Protein AF-A0A5E6SME4-F1 (afdb_monomer_lite)

Organism: Pseudomonas fluorescens (NCBI:txid294)

Sequence (102 aa):
MFGFFWVFVPAALVLAIKGPELFGLLPVALCAAGNSRSGLFEQAAQLEPFAILALSAAALAPLLGLTLFWAPLPFKVLPVTRWSYWFYPGHLVALLGICNLM

Structure (mmCIF, N/CA/C/O backbone):
data_AF-A0A5E6SME4-F1
#
_entry.id   AF-A0A5E6SME4-F1
#
loop_
_atom_site.group_PDB
_atom_site.id
_atom_site.type_symbol
_atom_site.label_atom_id
_atom_site.label_alt_id
_atom_site.label_comp_id
_atom_site.label_asym_id
_atom_site.label_entity_id
_atom_site.label_seq_id
_atom_site.pdbx_PDB_ins_code
_atom_site.Cartn_x
_atom_site.Cartn_y
_atom_site.Cartn_z
_atom_site.occupancy
_atom_site.B_iso_or_equiv
_atom_site.auth_seq_id
_atom_site.auth_comp_id
_atom_site.auth_asym_id
_atom_site.auth_atom_id
_atom_site.pdbx_PDB_model_num
ATOM 1 N N . MET A 1 1 ? 0.646 -12.323 -13.271 1.00 51.66 1 MET A N 1
ATOM 2 C CA . MET A 1 1 ? -0.364 -13.141 -12.556 1.00 51.66 1 MET A CA 1
ATOM 3 C C . MET A 1 1 ? 0.114 -13.334 -11.128 1.00 51.66 1 MET A C 1
ATOM 5 O O . MET A 1 1 ? 1.319 -13.476 -10.959 1.00 51.66 1 MET A O 1
ATOM 9 N N . PHE A 1 2 ? -0.777 -13.254 -10.135 1.00 60.34 2 PHE A N 1
AT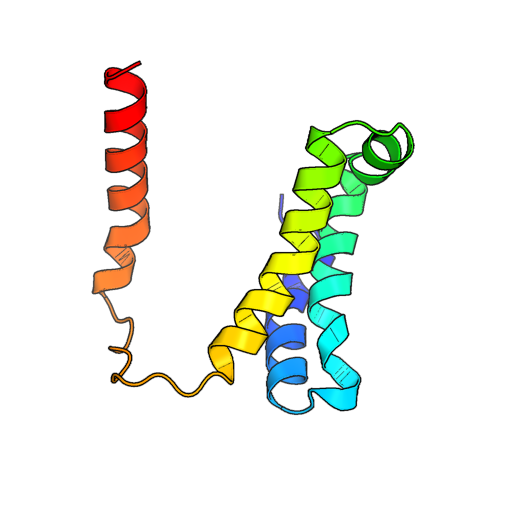OM 10 C CA . PHE A 1 2 ? -0.445 -13.269 -8.702 1.00 60.34 2 PHE A CA 1
ATOM 11 C C . PHE A 1 2 ? 0.489 -14.437 -8.349 1.00 60.34 2 PHE A C 1
ATOM 13 O O . PHE A 1 2 ? 0.070 -15.583 -8.233 1.00 60.34 2 PHE A O 1
ATOM 20 N N . GLY A 1 3 ? 1.787 -14.148 -8.262 1.00 69.50 3 GLY A N 1
ATOM 21 C CA . GLY A 1 3 ? 2.807 -15.110 -7.860 1.00 69.50 3 GLY A CA 1
ATOM 22 C C . GLY A 1 3 ? 2.699 -15.478 -6.380 1.00 69.50 3 GLY A C 1
ATOM 23 O O . GLY A 1 3 ? 2.014 -14.811 -5.611 1.00 69.50 3 GLY A O 1
ATOM 24 N N . PHE A 1 4 ? 3.439 -16.510 -5.978 1.00 81.12 4 PHE A N 1
ATOM 25 C CA . PHE A 1 4 ? 3.467 -17.056 -4.615 1.00 81.12 4 PHE A CA 1
ATOM 26 C C . PHE A 1 4 ? 3.537 -15.987 -3.506 1.00 81.12 4 PHE A C 1
ATOM 28 O O . PHE A 1 4 ? 2.784 -16.058 -2.541 1.00 81.12 4 PHE A O 1
ATOM 35 N N . PHE A 1 5 ? 4.366 -14.951 -3.674 1.00 82.88 5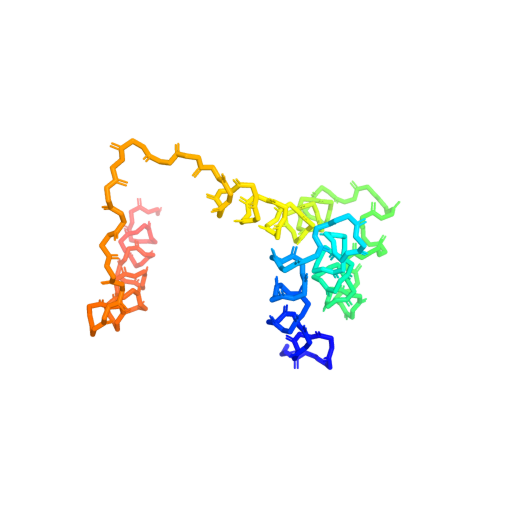 PHE A N 1
ATOM 36 C CA . PHE A 1 5 ? 4.520 -13.866 -2.695 1.00 82.88 5 PHE A CA 1
ATOM 37 C C . PHE A 1 5 ? 3.231 -13.082 -2.422 1.00 82.88 5 PHE A C 1
ATOM 39 O O . PHE A 1 5 ? 2.975 -12.695 -1.284 1.00 82.88 5 PHE A O 1
ATOM 46 N N . TRP A 1 6 ? 2.390 -12.889 -3.441 1.00 84.06 6 TRP A N 1
ATOM 47 C CA . TRP A 1 6 ? 1.172 -12.083 -3.336 1.00 84.06 6 TRP A CA 1
ATOM 48 C C . TRP A 1 6 ? 0.130 -12.708 -2.402 1.00 84.06 6 TRP A C 1
ATOM 50 O O . TRP A 1 6 ? -0.655 -11.986 -1.793 1.00 84.06 6 TRP A O 1
ATOM 60 N N . VAL A 1 7 ? 0.164 -14.033 -2.225 1.00 90.25 7 VAL A N 1
ATOM 61 C CA . VAL A 1 7 ? -0.733 -14.766 -1.317 1.00 90.25 7 VAL A CA 1
ATOM 62 C C . VAL A 1 7 ? -0.466 -14.416 0.151 1.00 90.25 7 VAL A C 1
ATOM 64 O O . VAL A 1 7 ? -1.385 -14.430 0.965 1.00 90.25 7 VAL A O 1
ATOM 67 N N . PHE A 1 8 ? 0.772 -14.053 0.496 1.00 92.25 8 PHE A N 1
ATOM 68 C CA . PHE A 1 8 ? 1.166 -13.751 1.875 1.00 92.25 8 PHE A CA 1
ATOM 69 C C . PHE A 1 8 ? 0.977 -12.285 2.262 1.00 92.25 8 PHE A C 1
ATOM 71 O O . PHE A 1 8 ? 1.016 -11.965 3.449 1.00 92.25 8 PHE A O 1
ATOM 78 N N . VAL A 1 9 ? 0.741 -11.393 1.294 1.00 91.88 9 VAL A N 1
ATOM 79 C CA . VAL A 1 9 ? 0.592 -9.951 1.547 1.00 91.88 9 VAL A CA 1
ATOM 80 C C . VAL A 1 9 ? -0.526 -9.647 2.560 1.00 91.88 9 VAL A C 1
ATOM 82 O O . VAL A 1 9 ? -0.257 -8.897 3.500 1.00 91.88 9 VAL A O 1
ATOM 85 N N . PRO A 1 10 ? -1.736 -10.246 2.482 1.00 92.19 10 PRO A N 1
ATOM 86 C CA . PRO A 1 10 ? -2.780 -9.998 3.479 1.00 92.19 10 PRO A CA 1
ATOM 87 C C . PRO A 1 10 ? -2.374 -10.439 4.891 1.00 92.19 10 PRO A C 1
ATOM 89 O O . PRO A 1 10 ? -2.618 -9.723 5.860 1.00 92.19 10 PRO A O 1
ATOM 92 N N . ALA A 1 11 ? -1.715 -11.596 5.013 1.00 94.94 11 ALA A N 1
ATOM 93 C CA . ALA A 1 11 ? -1.240 -12.101 6.298 1.00 94.94 11 ALA A CA 1
ATOM 94 C C . ALA A 1 11 ? -0.154 -11.189 6.890 1.00 94.94 11 ALA A C 1
ATOM 96 O O . ALA A 1 11 ? -0.216 -10.841 8.068 1.00 94.94 11 ALA A O 1
ATOM 97 N N . ALA A 1 12 ? 0.794 -10.742 6.064 1.00 95.06 12 ALA A N 1
ATOM 98 C CA . ALA A 1 12 ? 1.832 -9.804 6.470 1.00 95.06 12 ALA A CA 1
ATOM 99 C C . ALA A 1 12 ? 1.262 -8.457 6.924 1.00 95.06 12 ALA A C 1
ATOM 101 O O . ALA A 1 12 ? 1.744 -7.901 7.907 1.00 95.06 12 ALA A O 1
ATOM 102 N N . LEU A 1 13 ? 0.211 -7.960 6.266 1.00 95.19 13 LEU A N 1
ATOM 103 C CA . LEU A 1 13 ? -0.460 -6.730 6.678 1.00 95.19 13 LEU A CA 1
ATOM 104 C C . LEU A 1 13 ? -1.123 -6.882 8.056 1.00 95.19 13 LEU A C 1
ATOM 106 O O . LEU A 1 13 ? -0.975 -6.010 8.906 1.00 95.19 13 LEU A O 1
ATOM 110 N N . VAL A 1 14 ? -1.800 -8.007 8.317 1.00 95.56 14 VAL A N 1
ATOM 111 C CA . VAL A 1 14 ? -2.392 -8.284 9.640 1.00 95.56 14 VAL A CA 1
ATOM 112 C C . VAL A 1 14 ? -1.316 -8.375 10.726 1.00 95.56 14 VAL A C 1
ATOM 114 O O . VAL A 1 14 ? -1.518 -7.860 11.827 1.00 95.56 14 VAL A O 1
ATOM 117 N N . LEU A 1 15 ? -0.173 -9.000 10.428 1.00 96.44 15 LEU A N 1
ATOM 118 C CA . LEU A 1 15 ? 0.967 -9.047 11.347 1.00 96.44 15 LEU A CA 1
ATOM 119 C C . LEU A 1 15 ? 1.534 -7.648 11.611 1.00 96.44 15 LEU A C 1
ATOM 121 O O . LEU A 1 15 ? 1.754 -7.304 12.769 1.00 96.44 15 LEU A O 1
ATOM 125 N N . ALA A 1 16 ? 1.697 -6.827 10.571 1.00 96.12 16 ALA A N 1
ATOM 126 C CA . ALA A 1 16 ? 2.159 -5.445 10.692 1.00 96.12 16 ALA A CA 1
ATOM 127 C C . ALA A 1 16 ? 1.206 -4.588 11.537 1.00 96.12 16 ALA A C 1
ATOM 129 O O . ALA A 1 16 ? 1.667 -3.830 12.382 1.00 96.12 16 ALA A O 1
ATOM 130 N N . ILE A 1 17 ? -0.111 -4.760 11.378 1.00 95.06 17 ILE A N 1
ATOM 131 C CA . ILE A 1 17 ? -1.126 -4.065 12.184 1.00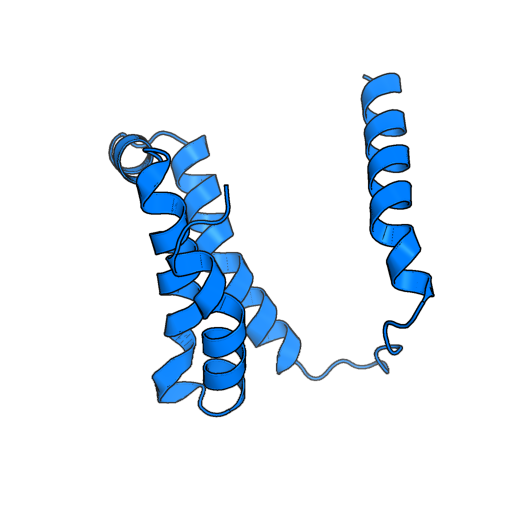 95.06 17 ILE A CA 1
ATOM 132 C C . ILE A 1 17 ? -1.024 -4.440 13.670 1.00 95.06 17 ILE A C 1
ATOM 134 O O . ILE A 1 17 ? -1.142 -3.572 14.533 1.00 95.06 17 ILE A O 1
ATOM 138 N N . LYS A 1 18 ? -0.827 -5.730 13.978 1.00 94.75 18 LYS A N 1
ATOM 139 C CA . LYS A 1 18 ? -0.778 -6.239 15.362 1.00 94.75 18 LYS A CA 1
ATOM 140 C C . LYS A 1 18 ? 0.577 -6.040 16.048 1.00 94.75 18 LYS A C 1
ATOM 142 O O . LYS A 1 18 ? 0.619 -5.973 17.271 1.00 94.75 18 LYS A O 1
ATOM 147 N N . GLY A 1 19 ? 1.666 -5.991 15.285 1.00 93.50 19 GLY A N 1
ATOM 148 C CA . GLY A 1 19 ? 3.040 -5.917 15.782 1.00 93.50 19 GLY A CA 1
ATOM 149 C C . GLY A 1 19 ? 3.926 -5.063 14.871 1.00 93.50 19 GLY A C 1
ATOM 150 O O . GLY A 1 19 ? 4.795 -5.620 14.194 1.00 93.50 19 GLY A O 1
ATOM 151 N N . PRO A 1 20 ? 3.724 -3.734 14.836 1.00 90.81 20 PRO A N 1
ATOM 152 C CA . PRO A 1 20 ? 4.382 -2.835 13.884 1.00 90.81 20 PRO A CA 1
ATOM 153 C C . PRO A 1 20 ? 5.910 -2.843 13.976 1.00 90.81 20 PRO A C 1
ATOM 155 O O . PRO A 1 20 ? 6.573 -2.871 12.943 1.00 90.81 20 PRO A O 1
ATOM 158 N N . GLU A 1 21 ? 6.457 -2.894 15.192 1.00 90.62 21 GLU A N 1
ATOM 159 C CA . GLU A 1 21 ? 7.904 -2.877 15.463 1.00 90.62 21 GLU A CA 1
ATOM 160 C C . GLU A 1 21 ? 8.657 -4.011 14.747 1.00 90.62 21 GLU A C 1
ATOM 162 O O . GLU A 1 21 ? 9.765 -3.819 14.255 1.00 90.62 21 GLU A O 1
ATOM 167 N N . LEU A 1 22 ? 8.047 -5.200 14.662 1.00 91.38 22 LEU A N 1
ATOM 168 C CA . LEU A 1 22 ? 8.686 -6.391 14.098 1.00 91.38 22 LEU A CA 1
ATOM 169 C C . LEU A 1 22 ? 8.260 -6.660 12.651 1.00 91.38 22 LEU A C 1
ATOM 171 O O . LEU A 1 22 ? 9.060 -7.120 11.838 1.00 91.38 22 LEU A O 1
ATOM 175 N N . PHE A 1 23 ? 6.994 -6.395 12.321 1.00 94.38 23 PHE A N 1
ATOM 176 C CA . PHE A 1 23 ? 6.397 -6.817 11.052 1.00 94.38 23 PHE A CA 1
ATOM 177 C C . PHE A 1 23 ? 6.084 -5.663 10.094 1.00 94.38 23 PHE A C 1
ATOM 179 O O . PHE A 1 23 ? 5.642 -5.925 8.978 1.00 94.38 23 PHE A O 1
ATOM 186 N N . GLY A 1 24 ? 6.338 -4.404 10.467 1.00 90.06 24 GLY A N 1
ATOM 187 C CA . GLY A 1 24 ? 5.996 -3.230 9.653 1.00 90.06 24 GLY A CA 1
ATOM 188 C C . GLY A 1 24 ? 6.610 -3.227 8.246 1.00 90.06 24 GLY A C 1
ATOM 189 O O . GLY A 1 24 ? 5.964 -2.799 7.292 1.00 90.06 24 GLY A O 1
ATOM 190 N N . LEU A 1 25 ? 7.820 -3.774 8.087 1.00 94.12 25 LEU A N 1
ATOM 191 C CA . LEU A 1 25 ? 8.506 -3.869 6.788 1.00 94.12 25 LEU A CA 1
ATOM 192 C C . LEU A 1 25 ? 8.151 -5.128 5.987 1.00 94.12 25 LEU A C 1
ATOM 194 O O . LEU A 1 25 ? 8.434 -5.199 4.791 1.00 94.12 25 LEU A O 1
ATOM 198 N N . LEU A 1 26 ? 7.511 -6.120 6.609 1.00 95.25 26 LEU A N 1
ATOM 199 C CA . LEU A 1 26 ? 7.151 -7.375 5.953 1.00 95.25 26 LEU A CA 1
ATOM 200 C C . LEU A 1 26 ? 6.244 -7.179 4.718 1.00 95.25 26 LEU A C 1
ATOM 202 O O . LEU A 1 26 ? 6.568 -7.734 3.665 1.00 95.25 26 LEU A O 1
ATOM 206 N N . PRO A 1 27 ? 5.148 -6.389 4.770 1.00 94.44 27 PRO A N 1
ATOM 207 C CA . PRO A 1 27 ? 4.326 -6.155 3.584 1.00 94.44 27 PRO A CA 1
ATOM 208 C C . PRO A 1 27 ? 5.077 -5.376 2.492 1.00 94.44 27 PRO A C 1
ATOM 210 O O . PRO A 1 27 ? 4.873 -5.653 1.313 1.00 94.44 27 PRO A O 1
ATOM 213 N N . VAL A 1 28 ? 5.993 -4.472 2.859 1.00 94.62 28 VAL A N 1
ATOM 214 C CA . VAL A 1 28 ? 6.859 -3.748 1.907 1.00 94.62 28 VAL A CA 1
ATOM 215 C C . VAL A 1 28 ? 7.738 -4.729 1.134 1.00 94.62 28 VAL A C 1
ATOM 217 O O . VAL A 1 28 ? 7.750 -4.724 -0.098 1.00 94.62 28 VAL A O 1
ATOM 220 N N . ALA A 1 29 ? 8.424 -5.616 1.858 1.00 94.00 29 ALA A N 1
ATOM 221 C CA . ALA A 1 29 ? 9.301 -6.620 1.272 1.00 94.00 29 ALA A CA 1
ATOM 222 C C . ALA A 1 29 ? 8.535 -7.578 0.349 1.00 94.00 29 ALA A C 1
ATOM 224 O O . ALA A 1 29 ? 9.008 -7.878 -0.744 1.00 94.00 29 ALA A O 1
ATOM 225 N N . LEU A 1 30 ? 7.337 -8.021 0.745 1.00 93.94 30 LEU A N 1
ATOM 226 C CA . LEU A 1 30 ? 6.515 -8.913 -0.078 1.00 93.94 30 LEU A CA 1
ATOM 227 C C . LEU A 1 30 ? 5.963 -8.229 -1.333 1.00 93.94 30 LEU A C 1
ATOM 229 O O . LEU A 1 30 ? 5.975 -8.846 -2.399 1.00 93.94 30 LEU A O 1
ATOM 233 N N . CYS A 1 31 ? 5.527 -6.969 -1.245 1.00 92.25 31 CYS A N 1
ATOM 234 C CA . CYS A 1 31 ? 5.092 -6.199 -2.414 1.00 92.25 31 CYS A CA 1
ATOM 235 C C . CYS A 1 31 ? 6.246 -5.976 -3.404 1.00 92.25 31 CYS A C 1
ATOM 237 O O . CYS A 1 31 ? 6.061 -6.134 -4.612 1.00 92.25 31 CYS A O 1
ATOM 239 N N . ALA A 1 32 ? 7.453 -5.680 -2.913 1.00 90.88 32 ALA A N 1
ATOM 240 C CA . ALA A 1 32 ? 8.641 -5.569 -3.756 1.00 90.88 32 ALA A CA 1
ATOM 241 C C . ALA A 1 32 ? 9.028 -6.931 -4.367 1.00 90.88 32 ALA A C 1
ATOM 243 O O . ALA A 1 32 ? 9.172 -7.049 -5.583 1.00 90.88 32 ALA A O 1
ATOM 244 N N . ALA A 1 33 ? 9.105 -7.995 -3.560 1.00 90.12 33 ALA A N 1
ATOM 245 C CA . ALA A 1 33 ? 9.441 -9.346 -4.019 1.00 90.12 33 ALA A CA 1
ATOM 246 C C . ALA A 1 33 ? 8.422 -9.903 -5.026 1.00 90.12 33 ALA A C 1
ATOM 248 O O . ALA A 1 33 ? 8.793 -10.615 -5.963 1.00 90.12 33 ALA A O 1
ATOM 249 N N . GLY A 1 34 ? 7.146 -9.536 -4.891 1.00 88.06 34 GLY A N 1
ATOM 250 C CA . GLY A 1 34 ? 6.089 -9.861 -5.846 1.00 88.06 34 GLY A CA 1
ATOM 251 C C . GLY A 1 34 ? 6.352 -9.340 -7.265 1.00 88.06 34 GLY A C 1
ATOM 252 O O . GLY A 1 34 ? 5.841 -9.927 -8.222 1.00 88.06 34 GLY A O 1
ATOM 253 N N . ASN A 1 35 ? 7.190 -8.306 -7.399 1.00 88.38 35 ASN A N 1
ATOM 254 C CA . ASN A 1 35 ? 7.624 -7.687 -8.654 1.00 88.38 35 ASN A CA 1
ATOM 255 C C . ASN A 1 35 ? 9.001 -8.183 -9.147 1.00 88.38 35 ASN A C 1
ATOM 257 O O . ASN A 1 35 ? 9.531 -7.677 -10.128 1.00 88.38 35 ASN A O 1
ATOM 261 N N . SER A 1 36 ? 9.597 -9.196 -8.511 1.00 83.31 36 SER A N 1
ATOM 262 C CA . SER A 1 36 ? 10.904 -9.737 -8.933 1.00 83.31 36 SER A CA 1
ATOM 263 C C . SER A 1 36 ? 10.886 -10.374 -10.327 1.00 83.31 36 SER A C 1
ATOM 265 O O . SER A 1 36 ? 11.862 -10.290 -11.065 1.00 83.31 36 SER A O 1
ATOM 267 N N . ARG A 1 37 ? 9.764 -10.992 -10.719 1.00 78.00 37 ARG A N 1
ATOM 268 C CA . ARG A 1 37 ? 9.646 -11.738 -11.986 1.00 78.00 37 ARG A CA 1
ATOM 269 C C . ARG A 1 37 ? 9.334 -10.879 -13.214 1.00 78.00 37 ARG A C 1
ATOM 271 O O . ARG A 1 37 ? 9.276 -11.423 -14.310 1.00 78.00 37 ARG A O 1
ATOM 278 N N . SER A 1 38 ? 9.089 -9.581 -13.054 1.00 78.81 38 SER A N 1
ATOM 279 C CA . SER A 1 38 ? 8.762 -8.679 -14.169 1.00 78.81 38 SER A CA 1
ATOM 280 C C . SER A 1 38 ? 9.988 -8.011 -14.798 1.00 78.81 38 SER A C 1
ATOM 282 O O . SER A 1 38 ? 9.827 -7.229 -15.728 1.00 78.81 38 SER A O 1
ATOM 284 N N . GLY A 1 39 ? 11.202 -8.280 -14.299 1.00 88.31 39 GLY A N 1
ATOM 285 C CA . GLY A 1 39 ? 12.427 -7.608 -14.753 1.00 88.31 39 GLY A CA 1
ATOM 286 C C . GLY A 1 39 ? 12.564 -6.163 -14.256 1.00 88.31 39 GLY A C 1
ATOM 287 O O . GLY A 1 39 ? 13.561 -5.509 -14.548 1.00 88.31 39 GLY A O 1
ATOM 288 N N . LEU A 1 40 ? 11.606 -5.671 -13.458 1.00 91.19 40 LEU A N 1
ATOM 289 C CA . LEU A 1 40 ? 11.610 -4.299 -12.939 1.00 91.19 40 LEU A CA 1
ATOM 290 C C . LEU A 1 40 ? 12.851 -3.993 -12.095 1.00 91.19 40 LEU A C 1
ATOM 292 O O . LEU A 1 40 ? 13.335 -2.872 -12.122 1.00 91.19 40 LEU A O 1
ATOM 296 N N . PHE A 1 41 ? 13.398 -4.974 -11.373 1.00 92.31 41 PHE A N 1
ATOM 297 C CA . PHE A 1 41 ? 14.630 -4.770 -10.605 1.00 92.31 41 PHE A CA 1
ATOM 298 C C . PHE A 1 41 ? 15.846 -4.525 -11.500 1.00 92.31 41 PHE A C 1
ATOM 300 O O . PHE A 1 41 ? 16.656 -3.656 -11.191 1.00 92.31 41 PHE A O 1
ATOM 307 N N . GLU A 1 42 ? 15.963 -5.248 -12.616 1.00 94.88 42 GLU A N 1
ATOM 308 C CA . GLU A 1 42 ? 17.058 -5.048 -13.571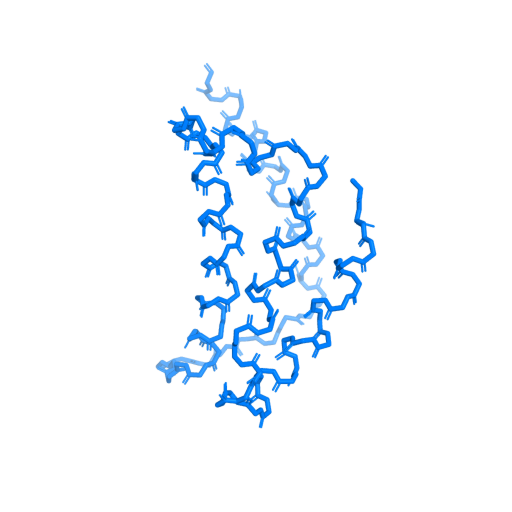 1.00 94.88 42 GLU A CA 1
ATOM 309 C C . GLU A 1 42 ? 16.920 -3.702 -14.290 1.00 94.88 42 GLU A C 1
ATOM 311 O O . GLU A 1 42 ? 17.887 -2.952 -14.391 1.00 94.88 42 GLU A O 1
ATOM 316 N N . GLN A 1 43 ? 15.704 -3.350 -14.714 1.00 94.69 43 GLN A N 1
ATOM 317 C CA . GLN A 1 43 ? 15.414 -2.063 -15.355 1.00 94.69 43 GLN A CA 1
ATOM 318 C C . GLN A 1 43 ? 15.654 -0.885 -14.400 1.00 94.69 43 GLN A C 1
ATOM 320 O O . GLN A 1 43 ? 16.289 0.100 -14.768 1.00 94.69 43 GLN A O 1
ATOM 325 N N . ALA A 1 44 ? 15.233 -1.004 -13.139 1.00 94.62 44 ALA A N 1
ATOM 326 C CA . ALA A 1 44 ? 15.492 0.019 -12.131 1.00 94.62 44 ALA A CA 1
ATOM 327 C C . ALA A 1 44 ? 16.992 0.163 -11.823 1.00 94.62 44 ALA A C 1
ATOM 329 O O . ALA A 1 44 ? 17.467 1.280 -11.628 1.00 94.62 44 ALA A O 1
ATOM 330 N N . ALA A 1 45 ? 17.756 -0.938 -11.831 1.00 94.25 45 ALA A N 1
ATOM 331 C CA . ALA A 1 45 ? 19.215 -0.893 -11.699 1.00 94.25 45 ALA A CA 1
ATOM 332 C C . ALA A 1 45 ? 19.892 -0.165 -12.877 1.00 94.25 45 ALA A C 1
ATOM 334 O O . ALA A 1 45 ? 20.949 0.435 -12.701 1.00 94.25 45 ALA A O 1
ATOM 335 N N . GLN A 1 46 ? 19.258 -0.160 -14.053 1.00 96.69 46 GLN A N 1
ATOM 336 C CA . GLN A 1 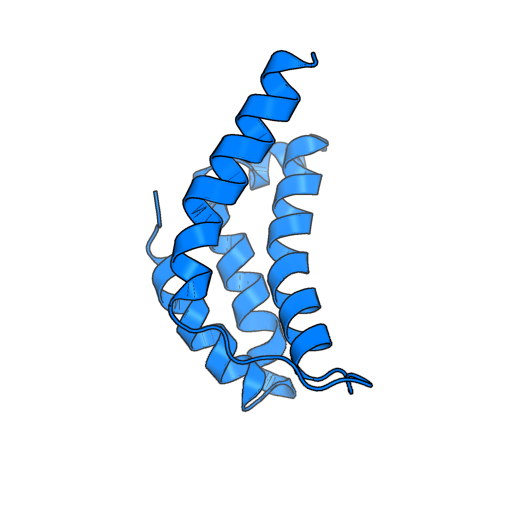46 ? 19.660 0.625 -15.226 1.00 96.69 46 GLN A CA 1
ATOM 337 C C . GLN A 1 46 ? 19.132 2.070 -15.205 1.00 96.69 46 GLN A C 1
ATOM 339 O O . GLN A 1 46 ? 19.234 2.776 -16.205 1.00 96.69 46 GLN A O 1
ATOM 344 N N . LEU A 1 47 ? 18.589 2.524 -14.070 1.00 94.94 47 LEU A N 1
ATOM 345 C CA . LEU A 1 47 ? 17.995 3.849 -13.884 1.00 94.94 47 LEU A CA 1
ATOM 346 C C . LEU A 1 47 ? 16.797 4.129 -14.802 1.00 94.94 47 LEU A C 1
ATOM 348 O O . LEU A 1 47 ? 16.500 5.286 -15.102 1.00 94.94 47 LEU A O 1
ATOM 352 N N . GLU A 1 48 ? 16.088 3.082 -15.227 1.00 97.00 48 GLU A N 1
ATOM 353 C CA . GLU A 1 48 ? 14.868 3.236 -16.009 1.00 97.00 48 GLU A CA 1
ATOM 354 C C . GLU A 1 48 ? 13.775 3.884 -15.126 1.00 97.00 48 GLU A C 1
ATOM 356 O O . GLU A 1 48 ? 13.412 3.325 -14.079 1.00 97.00 48 GLU A O 1
ATOM 361 N N . PRO A 1 49 ? 13.269 5.082 -15.487 1.00 95.81 49 PRO A N 1
ATOM 362 C CA . PRO A 1 49 ? 12.387 5.850 -14.612 1.00 95.81 49 PRO A CA 1
ATOM 363 C C . PRO A 1 49 ? 11.081 5.137 -14.265 1.00 95.81 49 PRO A C 1
ATOM 365 O O . PRO A 1 49 ? 10.625 5.221 -13.122 1.00 95.81 49 PRO A O 1
ATOM 368 N N . PHE A 1 50 ? 10.468 4.437 -15.223 1.00 94.69 50 PHE A N 1
ATOM 369 C CA . PHE A 1 50 ? 9.207 3.742 -14.991 1.00 94.69 50 PHE A CA 1
ATOM 370 C C . PHE A 1 50 ? 9.377 2.602 -13.981 1.00 94.69 50 PHE A C 1
ATOM 372 O O . PHE A 1 50 ? 8.570 2.478 -13.061 1.00 94.69 50 PHE A O 1
ATOM 379 N N . ALA A 1 51 ? 10.446 1.819 -14.081 1.00 95.31 51 ALA A N 1
ATOM 380 C CA . ALA A 1 51 ? 10.739 0.715 -13.184 1.00 95.31 51 ALA A CA 1
ATOM 381 C C . ALA A 1 51 ? 11.046 1.196 -11.765 1.00 95.31 51 ALA A C 1
ATOM 383 O O . ALA A 1 51 ? 10.545 0.614 -10.797 1.00 95.31 51 ALA A O 1
ATOM 384 N N . ILE A 1 52 ? 11.790 2.300 -11.633 1.00 95.81 52 ILE A N 1
ATOM 385 C CA . ILE A 1 52 ? 12.008 2.957 -10.339 1.00 95.81 52 ILE A CA 1
ATOM 386 C C . ILE A 1 52 ? 10.671 3.391 -9.742 1.00 95.81 52 ILE A C 1
ATOM 388 O O . ILE A 1 52 ? 10.388 3.069 -8.587 1.00 95.81 52 ILE A O 1
ATOM 392 N N . LEU A 1 53 ? 9.831 4.090 -10.511 1.00 96.56 53 LEU A N 1
ATOM 393 C CA . LEU A 1 53 ? 8.522 4.548 -10.041 1.00 96.56 53 LEU A CA 1
ATOM 394 C C . LEU A 1 53 ? 7.615 3.377 -9.655 1.00 96.56 53 LEU A C 1
ATOM 396 O O . LEU A 1 53 ? 6.975 3.428 -8.607 1.00 96.56 53 LEU A O 1
ATOM 400 N N . ALA A 1 54 ? 7.597 2.304 -10.443 1.00 94.19 54 ALA A N 1
ATOM 401 C CA . ALA A 1 54 ? 6.787 1.119 -10.185 1.00 94.19 54 ALA A CA 1
ATOM 402 C C . ALA A 1 54 ? 7.208 0.401 -8.892 1.00 94.19 54 ALA A C 1
ATOM 404 O O . ALA A 1 54 ? 6.357 0.090 -8.056 1.00 94.19 54 ALA A O 1
ATOM 405 N N . LEU A 1 55 ? 8.511 0.176 -8.686 1.00 94.69 55 LEU A N 1
ATOM 406 C CA . LEU A 1 55 ? 9.027 -0.433 -7.454 1.00 94.69 55 LEU A CA 1
ATOM 407 C C . LEU A 1 55 ? 8.835 0.484 -6.242 1.00 94.69 55 LEU A C 1
ATOM 409 O O . LEU A 1 55 ? 8.463 0.009 -5.168 1.00 94.69 55 LEU A O 1
ATOM 413 N N . SER A 1 56 ? 9.018 1.794 -6.422 1.00 95.50 56 SER A N 1
ATOM 414 C CA . SER A 1 56 ? 8.769 2.790 -5.376 1.00 95.50 56 SER A CA 1
ATOM 415 C C . SER A 1 56 ? 7.300 2.791 -4.965 1.00 95.50 56 SER A C 1
ATOM 417 O O . SER A 1 56 ? 6.996 2.727 -3.778 1.00 95.50 56 SER A O 1
ATOM 419 N N . ALA A 1 57 ? 6.377 2.785 -5.929 1.00 95.38 57 ALA A N 1
ATOM 420 C CA . ALA A 1 57 ? 4.946 2.694 -5.667 1.00 95.38 57 ALA A CA 1
ATOM 421 C C . ALA A 1 57 ? 4.584 1.380 -4.957 1.00 95.38 57 ALA A C 1
ATOM 423 O O . ALA A 1 57 ? 3.821 1.398 -3.991 1.00 95.38 57 ALA A O 1
ATOM 424 N N . ALA A 1 58 ? 5.172 0.254 -5.375 1.00 93.69 58 ALA A N 1
ATOM 425 C CA . ALA A 1 58 ? 4.959 -1.041 -4.731 1.00 93.69 58 ALA A CA 1
ATOM 426 C C . ALA A 1 58 ? 5.424 -1.057 -3.264 1.00 93.69 58 ALA A C 1
ATOM 428 O O . ALA A 1 58 ? 4.757 -1.659 -2.423 1.00 93.69 58 ALA A O 1
ATOM 429 N N . ALA A 1 59 ? 6.534 -0.385 -2.944 1.00 94.06 59 ALA A N 1
ATOM 430 C CA . ALA A 1 59 ? 7.043 -0.268 -1.580 1.00 94.06 59 ALA A CA 1
ATOM 431 C C . ALA A 1 59 ? 6.252 0.745 -0.732 1.00 94.06 59 ALA A C 1
ATOM 433 O O . ALA A 1 59 ? 5.952 0.488 0.434 1.00 94.06 59 ALA A O 1
ATOM 434 N N . LEU A 1 60 ? 5.881 1.887 -1.318 1.00 95.75 60 LEU A N 1
ATOM 435 C CA . LEU A 1 60 ? 5.153 2.953 -0.630 1.00 95.75 60 LEU A CA 1
ATOM 436 C C . LEU A 1 60 ? 3.700 2.581 -0.342 1.00 95.75 60 LEU A C 1
ATOM 438 O O . LEU A 1 60 ? 3.176 2.993 0.687 1.00 95.75 60 LEU A O 1
ATOM 442 N N . ALA A 1 61 ? 3.049 1.793 -1.200 1.00 94.56 61 ALA A N 1
ATOM 443 C CA . ALA A 1 61 ? 1.654 1.397 -1.019 1.00 94.56 61 ALA A CA 1
ATOM 444 C C . ALA A 1 61 ? 1.354 0.789 0.372 1.00 94.56 61 ALA A C 1
ATOM 446 O O . ALA A 1 61 ? 0.468 1.307 1.057 1.00 94.56 61 ALA A O 1
ATOM 447 N N . PRO A 1 62 ? 2.069 -0.251 0.851 1.00 94.31 62 PRO A N 1
ATOM 448 C CA . PRO A 1 62 ? 1.842 -0.788 2.191 1.00 94.31 62 PRO A CA 1
ATOM 449 C C . PRO A 1 62 ? 2.246 0.179 3.312 1.00 94.31 62 PRO A C 1
ATOM 451 O O . PRO A 1 62 ? 1.567 0.205 4.335 1.00 94.31 62 PRO A O 1
ATOM 454 N N . LEU A 1 63 ? 3.288 1.000 3.128 1.00 93.69 63 LEU A N 1
ATOM 455 C CA . LEU A 1 63 ? 3.675 2.010 4.123 1.00 93.69 63 LEU A CA 1
ATOM 456 C C . LEU A 1 63 ? 2.570 3.053 4.307 1.00 93.69 63 LEU A C 1
ATOM 458 O O . LEU A 1 63 ? 2.128 3.277 5.428 1.00 93.69 63 LEU A O 1
ATOM 462 N N . LEU A 1 64 ? 2.080 3.636 3.211 1.00 95.00 64 LEU A N 1
ATOM 463 C CA . LEU A 1 64 ? 0.996 4.618 3.229 1.00 95.00 64 LEU A CA 1
ATOM 464 C C . LEU A 1 64 ? -0.318 4.015 3.738 1.00 95.00 64 LEU A C 1
ATOM 466 O O . LEU A 1 64 ? -1.064 4.670 4.459 1.00 95.00 64 LEU A O 1
ATOM 470 N N . GLY A 1 65 ? -0.604 2.758 3.391 1.00 92.94 65 GLY A N 1
ATOM 471 C CA . GLY A 1 65 ? -1.777 2.052 3.903 1.00 92.94 65 GLY A CA 1
ATOM 472 C C . GLY A 1 65 ? -1.734 1.871 5.422 1.00 92.94 65 GLY A C 1
ATOM 473 O O . GLY A 1 65 ? -2.733 2.112 6.096 1.00 92.94 65 GLY A O 1
ATOM 474 N N . LEU A 1 66 ? -0.577 1.488 5.968 1.00 94.12 66 LEU A N 1
ATOM 475 C CA . LEU A 1 66 ? -0.380 1.325 7.409 1.00 94.12 66 LEU A CA 1
ATOM 476 C C . LEU A 1 66 ? -0.392 2.664 8.155 1.00 94.12 66 LEU A C 1
ATOM 478 O O . LEU A 1 66 ? -1.056 2.778 9.185 1.00 94.12 66 LEU A O 1
ATOM 482 N N . THR A 1 67 ? 0.275 3.697 7.628 1.00 92.69 67 THR A N 1
ATOM 483 C CA . THR A 1 67 ? 0.232 5.032 8.244 1.00 92.69 67 THR A CA 1
ATOM 484 C C . THR A 1 67 ? -1.188 5.583 8.267 1.00 92.69 67 THR A C 1
ATOM 486 O O . THR A 1 67 ? -1.604 6.119 9.289 1.00 92.69 67 THR A O 1
ATOM 489 N N . LEU A 1 68 ? -1.962 5.393 7.192 1.00 92.38 68 LEU A N 1
ATOM 490 C CA . LEU A 1 68 ? -3.370 5.783 7.143 1.00 92.38 68 LEU A CA 1
ATOM 491 C C . LEU A 1 68 ? -4.235 4.958 8.104 1.00 92.38 68 LEU A C 1
ATOM 493 O O . LEU A 1 68 ? -5.151 5.504 8.710 1.00 92.38 68 LEU A O 1
ATOM 497 N N . PHE A 1 69 ? -3.946 3.663 8.264 1.00 91.94 69 PHE A N 1
ATOM 498 C CA . PHE A 1 69 ? -4.672 2.790 9.188 1.00 91.94 69 PHE A CA 1
ATOM 499 C C . PHE A 1 69 ? -4.528 3.240 10.648 1.00 91.94 69 PHE A C 1
ATOM 501 O O . PHE A 1 69 ? -5.501 3.206 11.399 1.00 91.94 69 PHE A O 1
ATOM 508 N N . TRP A 1 70 ? -3.332 3.675 11.050 1.00 91.19 70 TRP A N 1
ATOM 509 C CA . TRP A 1 70 ? -3.086 4.183 12.404 1.00 91.19 70 TRP A CA 1
ATOM 510 C C . TRP A 1 70 ? -3.344 5.684 12.562 1.00 91.19 70 TRP A C 1
ATOM 512 O O . TRP A 1 70 ? -3.319 6.188 13.686 1.00 91.19 70 TRP A O 1
ATOM 522 N N . ALA A 1 71 ? -3.590 6.411 11.471 1.00 92.19 71 ALA A N 1
ATOM 523 C CA . ALA A 1 71 ? -3.849 7.839 11.536 1.00 92.19 71 ALA A CA 1
ATOM 524 C C . ALA A 1 71 ? -5.176 8.122 12.268 1.00 92.19 71 ALA A C 1
ATOM 526 O O . ALA A 1 71 ? -6.206 7.521 11.943 1.00 92.19 71 ALA A O 1
ATOM 527 N N . PRO A 1 72 ? -5.201 9.076 13.216 1.00 89.75 72 PRO A N 1
ATOM 528 C CA . PRO A 1 72 ? -6.453 9.554 13.780 1.00 89.75 72 PRO A CA 1
ATOM 529 C C . PRO A 1 72 ? -7.208 10.340 12.704 1.00 89.75 72 PRO A C 1
ATOM 531 O O . PRO A 1 72 ? -6.826 11.450 12.333 1.00 89.75 72 PRO A O 1
ATOM 534 N N . LEU A 1 73 ? -8.285 9.759 12.179 1.00 89.12 73 LEU A N 1
ATOM 535 C CA . LEU A 1 73 ? -9.144 10.432 11.210 1.00 89.12 73 LEU A CA 1
ATOM 536 C C . LEU A 1 73 ? -10.186 11.292 11.947 1.00 89.12 73 LEU A C 1
ATOM 538 O O . LEU A 1 73 ? -10.836 10.798 12.870 1.00 89.12 73 LEU A O 1
ATOM 542 N N . PRO A 1 74 ? -10.406 12.556 11.536 1.00 90.88 74 PRO A N 1
ATOM 543 C CA . PRO A 1 74 ? -11.366 13.448 12.192 1.00 90.88 74 PRO A CA 1
ATOM 544 C C . PRO A 1 74 ? -12.831 13.092 11.887 1.00 90.88 74 PRO A C 1
ATOM 546 O O . PRO A 1 74 ? -13.750 13.758 12.358 1.00 90.88 74 PRO A O 1
ATOM 549 N N . PHE A 1 75 ? -13.066 12.054 11.083 1.00 91.00 75 PHE A N 1
ATOM 550 C CA . PHE A 1 75 ? -14.382 11.604 10.653 1.00 91.00 75 PHE A CA 1
ATOM 551 C C . PHE A 1 75 ? -14.507 10.085 10.763 1.00 91.00 75 PHE A C 1
ATOM 553 O O . PHE A 1 75 ? -13.526 9.341 10.741 1.00 91.00 75 PHE A O 1
ATOM 560 N N . LYS A 1 76 ? -15.751 9.610 10.845 1.00 86.44 76 LYS A N 1
ATOM 561 C CA . LYS A 1 76 ? -16.055 8.181 10.894 1.00 86.44 76 LYS A CA 1
ATOM 562 C C . LYS A 1 76 ? -15.974 7.584 9.490 1.00 86.44 76 LYS A C 1
ATOM 564 O O . LYS A 1 76 ? -16.716 7.991 8.599 1.00 86.44 76 LYS A O 1
ATOM 569 N N . VAL A 1 77 ? -15.104 6.596 9.303 1.00 86.75 77 VAL A N 1
ATOM 570 C CA . VAL A 1 77 ? -15.026 5.834 8.050 1.00 86.75 77 VAL A CA 1
ATOM 571 C C . VAL A 1 77 ? -16.275 4.958 7.929 1.00 86.75 77 VAL A C 1
ATOM 573 O O . VAL A 1 77 ? -16.567 4.152 8.816 1.00 86.75 77 VAL A O 1
ATOM 576 N N . LEU A 1 78 ? -17.042 5.137 6.851 1.00 88.81 78 LEU A N 1
ATOM 577 C CA . LEU A 1 78 ? -18.228 4.323 6.588 1.00 88.81 78 LEU A CA 1
ATOM 578 C C . LEU A 1 78 ? -17.811 2.888 6.240 1.00 88.81 78 LEU A C 1
ATOM 580 O O . LEU A 1 78 ? -16.902 2.702 5.427 1.00 88.81 78 LEU A O 1
ATOM 584 N N . PRO A 1 79 ? -18.475 1.865 6.807 1.00 88.19 79 PRO A N 1
ATOM 585 C CA . PRO A 1 79 ? -18.156 0.489 6.483 1.00 88.19 79 PRO A CA 1
ATOM 586 C C . PRO A 1 79 ? -18.422 0.230 5.000 1.00 88.19 79 PRO A C 1
ATOM 588 O O . PRO A 1 79 ? -19.496 0.514 4.455 1.00 88.19 79 PRO A O 1
ATOM 591 N N . VAL A 1 80 ? -17.416 -0.338 4.351 1.00 89.19 80 VAL A N 1
ATOM 592 C CA . VAL A 1 80 ? -17.515 -0.794 2.974 1.00 89.19 80 VAL A CA 1
ATOM 593 C C . VAL A 1 80 ? -18.381 -2.057 2.962 1.00 89.19 80 VAL A C 1
ATOM 595 O O . VAL A 1 80 ? -17.998 -3.082 3.518 1.00 89.19 80 VAL A O 1
ATOM 598 N N . THR A 1 81 ? -19.579 -1.978 2.378 1.00 92.56 81 THR A N 1
ATOM 599 C CA . THR A 1 81 ? -20.526 -3.106 2.286 1.00 92.56 81 THR A CA 1
ATOM 600 C C . THR A 1 81 ? -20.748 -3.481 0.816 1.00 92.56 81 THR A C 1
ATOM 602 O O . THR A 1 81 ? -19.796 -3.529 0.036 1.00 92.56 81 THR A O 1
ATOM 605 N N . ARG A 1 82 ? -21.998 -3.715 0.392 1.00 91.88 82 ARG A N 1
ATOM 606 C CA . ARG A 1 82 ? -22.352 -4.086 -0.989 1.00 91.88 82 ARG A CA 1
ATOM 607 C C . ARG A 1 82 ? -22.076 -2.973 -2.002 1.00 91.88 82 ARG A C 1
ATOM 609 O O . ARG A 1 82 ? -21.973 -3.244 -3.189 1.00 91.88 82 ARG A O 1
ATOM 616 N N . TRP A 1 83 ? -21.935 -1.726 -1.562 1.00 91.12 83 TRP A N 1
ATOM 617 C CA . TRP A 1 83 ? -21.632 -0.625 -2.477 1.00 91.12 83 TRP A CA 1
ATOM 618 C C . TRP A 1 83 ? -20.219 -0.725 -3.081 1.00 91.12 83 TRP A C 1
ATOM 620 O O . TRP A 1 83 ? -19.985 -0.174 -4.150 1.00 91.12 83 TRP A O 1
ATOM 630 N N . SER A 1 84 ? -19.312 -1.504 -2.480 1.00 89.88 84 SER A N 1
ATOM 631 C CA . SER A 1 84 ? -17.985 -1.780 -3.052 1.00 89.88 84 SER A CA 1
ATOM 632 C C . SER A 1 84 ? -18.014 -2.512 -4.388 1.00 89.88 84 SER A C 1
ATOM 634 O O . SER A 1 84 ? -17.096 -2.344 -5.187 1.00 89.88 84 SER A O 1
ATOM 636 N N . TYR A 1 85 ? -19.077 -3.273 -4.673 1.00 92.38 85 TYR A N 1
ATOM 637 C CA . TYR A 1 85 ? -19.242 -3.930 -5.970 1.00 92.38 85 TYR A CA 1
ATOM 638 C C . TYR A 1 85 ? -19.280 -2.924 -7.124 1.00 92.38 85 TYR A C 1
ATOM 640 O O . TYR A 1 85 ? -18.956 -3.285 -8.252 1.00 92.38 85 TYR A O 1
ATOM 648 N N . TRP A 1 86 ? -19.605 -1.658 -6.844 1.00 92.94 86 TRP A N 1
ATOM 649 C CA . TRP A 1 86 ? -19.588 -0.586 -7.833 1.00 92.94 86 TRP A CA 1
ATOM 650 C C . TRP A 1 86 ? -18.201 -0.008 -8.110 1.00 92.94 86 TRP A C 1
ATOM 652 O O . TRP A 1 86 ? -18.047 0.694 -9.107 1.00 92.94 86 TRP A O 1
ATOM 662 N N . PHE A 1 87 ? -17.176 -0.320 -7.309 1.00 90.81 87 PHE A N 1
ATOM 663 C CA . PHE A 1 87 ? -15.822 0.173 -7.572 1.00 90.81 87 PHE A CA 1
ATOM 664 C C . PHE A 1 87 ? -15.296 -0.304 -8.919 1.00 90.81 87 PHE A C 1
ATOM 666 O O . PHE A 1 87 ? -14.801 0.510 -9.689 1.00 90.81 87 PHE A O 1
ATOM 673 N N . TYR A 1 88 ? -15.449 -1.590 -9.239 1.00 90.44 88 TYR A N 1
ATOM 674 C CA . TYR A 1 88 ? -14.957 -2.139 -10.501 1.00 90.44 88 TYR A CA 1
ATOM 675 C C . TYR A 1 88 ? -15.627 -1.518 -11.744 1.00 90.44 88 TYR A C 1
ATOM 677 O O . TYR A 1 88 ? -14.900 -0.958 -12.572 1.00 90.44 88 TYR A O 1
ATOM 685 N N . PRO A 1 89 ? -16.971 -1.538 -11.885 1.00 94.81 89 PRO A N 1
ATOM 686 C CA . PRO A 1 89 ? -17.632 -0.906 -13.024 1.00 94.81 89 PRO A CA 1
ATOM 687 C C . PRO A 1 89 ? -17.444 0.615 -13.028 1.00 94.81 89 PRO A C 1
ATOM 689 O O . PRO A 1 89 ? -17.230 1.187 -14.091 1.00 94.81 89 PRO A O 1
ATOM 692 N N . GLY A 1 90 ? -17.452 1.272 -11.863 1.00 94.94 90 GLY A N 1
ATOM 693 C CA . GLY A 1 90 ? -17.221 2.713 -11.756 1.00 94.94 90 GLY A CA 1
ATOM 694 C C . GLY A 1 90 ? -15.840 3.124 -12.265 1.00 94.94 90 GLY A C 1
ATOM 695 O O . GLY A 1 90 ? -15.734 4.070 -13.043 1.00 94.94 90 GLY A O 1
ATOM 696 N N . HIS A 1 91 ? -14.791 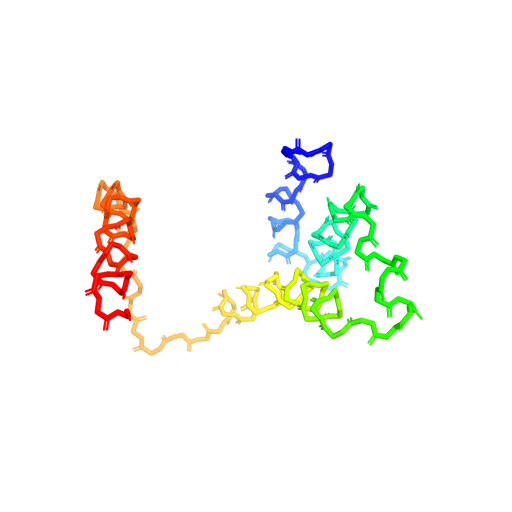2.377 -11.905 1.00 91.62 91 HIS A N 1
ATOM 697 C CA . HIS A 1 91 ? -13.446 2.629 -12.428 1.00 91.62 91 HIS A CA 1
ATOM 698 C C . HIS A 1 91 ? -13.382 2.431 -13.950 1.00 91.62 91 HIS A C 1
ATOM 700 O O . HIS A 1 91 ? -12.757 3.237 -14.633 1.00 91.62 91 HIS A O 1
ATOM 706 N N . LEU A 1 92 ? -14.058 1.409 -14.495 1.00 94.75 92 LEU A N 1
ATOM 707 C CA . LEU A 1 92 ? -14.060 1.153 -15.938 1.00 94.75 92 LEU A CA 1
ATOM 708 C C . LEU A 1 92 ? -14.765 2.274 -16.701 1.00 94.75 92 LEU A C 1
ATOM 710 O O . LEU A 1 92 ? -14.266 2.715 -17.729 1.00 94.75 92 LEU A O 1
ATOM 714 N N . VAL A 1 93 ? -15.893 2.763 -16.183 1.00 96.12 93 VAL A N 1
ATOM 715 C CA . VAL A 1 93 ? -16.609 3.909 -16.760 1.00 96.12 93 VAL A CA 1
ATOM 716 C C . VAL A 1 93 ? -15.747 5.170 -16.713 1.00 96.12 93 VAL A C 1
ATOM 718 O O . VAL A 1 93 ? -15.700 5.905 -17.695 1.00 96.12 93 VAL A O 1
ATOM 721 N N . ALA A 1 94 ? -15.028 5.408 -15.613 1.00 95.12 94 ALA A N 1
ATOM 722 C CA . ALA A 1 94 ? -14.127 6.553 -15.497 1.00 95.12 94 ALA A CA 1
ATOM 723 C C . ALA A 1 94 ? -12.969 6.473 -16.505 1.00 95.12 94 ALA A C 1
ATOM 725 O O . ALA A 1 94 ? -12.713 7.443 -17.217 1.00 95.12 94 ALA A O 1
ATOM 726 N N . LEU A 1 95 ? -12.313 5.311 -16.616 1.00 94.62 95 LEU A N 1
ATOM 727 C CA . LEU A 1 95 ? -11.263 5.082 -17.611 1.00 94.62 95 LEU A CA 1
ATOM 728 C C . LEU A 1 95 ? -11.793 5.234 -19.036 1.00 94.62 95 LEU A C 1
ATOM 730 O O . LEU A 1 95 ? -11.151 5.888 -19.849 1.00 94.62 95 LEU A O 1
ATOM 734 N N . LEU A 1 96 ? -12.978 4.690 -19.325 1.00 95.25 96 LEU A N 1
ATOM 735 C CA . LEU A 1 96 ? -13.633 4.857 -20.618 1.00 95.25 96 LEU A CA 1
ATOM 736 C C . LEU A 1 96 ? -13.885 6.340 -20.913 1.00 95.25 96 LEU A C 1
ATOM 738 O O . LEU A 1 96 ? -13.612 6.789 -22.020 1.00 95.25 96 LEU A O 1
ATOM 742 N N . GLY A 1 97 ? -14.359 7.109 -19.933 1.00 95.62 97 GLY A N 1
ATOM 743 C CA . GLY A 1 97 ? -14.545 8.553 -20.068 1.00 95.62 97 GLY A CA 1
ATOM 744 C C . GLY A 1 97 ? -13.242 9.278 -20.403 1.00 95.62 97 GLY A C 1
ATOM 745 O O . GLY A 1 97 ? -13.208 10.048 -21.354 1.00 95.62 97 GLY A O 1
ATOM 746 N N . ILE A 1 98 ? -12.159 8.981 -19.680 1.00 95.69 98 ILE A N 1
ATOM 747 C CA . ILE A 1 98 ? -10.834 9.569 -19.932 1.00 95.69 98 ILE A CA 1
ATOM 748 C C . ILE A 1 98 ? -10.327 9.195 -21.330 1.00 95.69 98 ILE A C 1
ATOM 750 O O . ILE A 1 98 ? -9.909 10.074 -22.074 1.00 95.69 98 ILE A O 1
ATOM 754 N N . CYS A 1 99 ? -10.416 7.919 -21.715 1.00 93.44 99 CYS A N 1
ATOM 755 C CA . CYS A 1 99 ? -9.985 7.454 -23.035 1.00 93.44 99 CYS A CA 1
ATOM 756 C C . CYS A 1 99 ? -10.776 8.070 -24.192 1.00 93.44 99 CYS A C 1
ATOM 758 O O . CYS A 1 99 ? -10.223 8.191 -25.273 1.00 93.44 99 CYS A O 1
ATOM 760 N N . ASN A 1 100 ? -12.048 8.434 -24.000 1.00 90.44 100 ASN A N 1
ATOM 761 C CA . ASN A 1 100 ? -12.834 9.106 -25.041 1.00 90.44 100 ASN A CA 1
ATOM 762 C C . ASN A 1 100 ? -12.584 10.625 -25.105 1.00 90.44 100 ASN A C 1
ATOM 764 O O . ASN A 1 100 ? -13.016 11.264 -26.061 1.00 90.44 100 ASN A O 1
ATOM 768 N N . LEU A 1 101 ? -11.952 11.215 -24.084 1.00 87.56 101 LEU A N 1
ATOM 769 C CA . LEU A 1 101 ? -11.627 12.645 -24.031 1.00 87.56 101 LEU A CA 1
ATOM 770 C C . LEU A 1 101 ? -10.232 12.973 -24.589 1.00 87.56 101 LEU A C 1
ATOM 772 O O . LEU A 1 101 ? -9.949 14.149 -24.820 1.00 87.56 101 LEU A O 1
ATOM 776 N N . MET A 1 102 ? -9.373 11.964 -24.760 1.00 68.75 102 MET A N 1
ATOM 777 C CA . MET A 1 102 ? -8.025 12.065 -25.336 1.00 68.75 102 MET A CA 1
ATOM 778 C C . MET A 1 102 ? -8.041 11.693 -26.816 1.00 68.75 102 MET A C 1
ATOM 780 O O . MET A 1 102 ? -7.318 12.368 -27.580 1.00 68.75 102 MET A O 1
#

Foldseek 3Di:
DQDPLNVCLVVLLVCCLVPVPPRVCVNLVSLLVSCPVVCLVVCVVVVNPVSVVSNVCSNVVSVVVSCVVPDDDPDDDDDDDPCVVVVVVVVVVVVVVVVVVD

Secondary structure (DSSP, 8-state):
---HHHHHHHHHHHHHHH-HHHHTTHHHHHHHHTTGGGTHHHHHHTT-HHHHHHHHHHHHHHHHHHHHHHS--SSPPPP--GGGGGHHHHHHHHHHHHHHH-

pLDDT: mean 91.1, std 6.98, range [51.66, 97.0]

Radius of gyration: 16.88 Å; chains: 1; bounding box: 42×30×41 Å